Protein AF-A0A8F6D6E7-F1 (afdb_monomer)

Sequence (108 aa):
MFQLLLNYIHEYCDAPRPWGLYFQDSAAPQMEGLVELHDNIMFYLIIILFGVGWVLVSVITNYNSVKSPISHKYLNHGTLIELVWTITPALILILIAFPSFKLLYLMD

Mean predicted aligned error: 7.64 Å

Secondary structure (DSSP, 8-state):
-HHHHHHHH----SPPPTT--SPPPPSSHHHHHHHHHHHHHHHHHHHHHHHHHHHHHHHHHHSSTTT--S--TT----HHHHHHHHHHHHHHHHHHHHHHHHHHHHH-

Solvent-accessible surface area (backbone atoms only — not comparable to full-atom values): 6634 Å² total; per-residue (Å²): 107,70,69,57,49,51,59,58,68,58,59,70,78,71,53,90,57,91,88,65,87,69,84,70,78,66,92,45,75,66,49,47,53,50,52,54,51,48,53,56,49,49,54,55,50,52,54,50,51,52,53,53,50,48,51,52,52,48,48,61,72,56,62,30,72,86,80,36,73,73,79,74,84,83,74,80,78,51,71,70,60,54,48,49,67,52,51,52,56,54,53,52,50,52,63,53,46,53,63,50,53,56,49,54,68,73,71,109

Nearest PDB structures (foldseek):
  8q1b-assembly1_b  TM=9.376E-01  e=2.419E-06  Schizosaccharomyces pombe

Foldseek 3Di:
DVVVVVVVVPPVPQPDDPPDPAHTDDPDVLVVLVRVLVVLVVVVVVVVVVVVVVVVVCCCVCCDCVNNVDDPVVPPDDVPVVVVVVVVVVVVVVVSVVSVVVSVVVVD

pLDDT: mean 88.89, std 13.85, range [48.12, 98.19]

Radius of gyration: 24.09 Å; Cα contacts (8 Å, |Δi|>4): 21; chains: 1; bounding box: 47×14×82 Å

Structure (mmCIF, N/CA/C/O backbone):
data_AF-A0A8F6D6E7-F1
#
_entry.id   AF-A0A8F6D6E7-F1
#
loop_
_atom_site.group_PDB
_atom_site.id
_atom_site.type_symbol
_atom_site.label_atom_id
_atom_site.label_alt_id
_atom_site.label_comp_id
_atom_site.label_asym_id
_atom_site.label_entity_id
_atom_site.label_seq_id
_atom_site.pdbx_PDB_ins_code
_atom_site.Cartn_x
_atom_site.Cartn_y
_atom_site.Cartn_z
_atom_site.occupancy
_atom_site.B_iso_or_equiv
_atom_site.auth_seq_id
_atom_site.auth_comp_id
_atom_site.auth_asym_id
_atom_site.auth_atom_id
_atom_site.pdbx_PDB_model_num
ATOM 1 N N . MET A 1 1 ? -9.453 2.145 -53.742 1.00 54.72 1 MET A N 1
ATOM 2 C CA . MET A 1 1 ? -8.012 1.843 -53.594 1.00 54.72 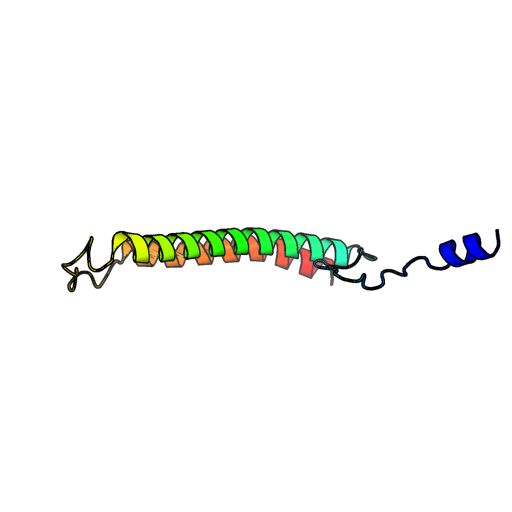1 MET A CA 1
ATOM 3 C C . MET A 1 1 ? -7.253 3.019 -52.981 1.00 54.72 1 MET A C 1
ATOM 5 O O . MET A 1 1 ? -6.705 2.835 -51.911 1.00 54.72 1 MET A O 1
ATOM 9 N N . PHE A 1 2 ? -7.318 4.232 -53.546 1.00 49.59 2 PHE A N 1
ATOM 10 C CA . PHE A 1 2 ? -6.705 5.440 -52.954 1.00 49.59 2 PHE A CA 1
ATOM 11 C C . PHE A 1 2 ? -7.281 5.830 -51.572 1.00 49.59 2 PHE A C 1
ATOM 13 O O . PHE A 1 2 ? -6.530 6.149 -50.663 1.00 49.59 2 PHE A O 1
ATOM 20 N N . GLN A 1 3 ? -8.596 5.678 -51.362 1.00 54.97 3 GLN A N 1
ATOM 21 C CA . GLN A 1 3 ? -9.231 5.882 -50.045 1.00 54.97 3 GLN A CA 1
ATOM 22 C C . GLN A 1 3 ? -8.811 4.832 -48.993 1.00 54.97 3 GLN A C 1
ATOM 24 O O . GLN A 1 3 ? -8.708 5.136 -47.812 1.00 54.97 3 GLN A O 1
ATOM 29 N N . LEU A 1 4 ? -8.552 3.592 -49.430 1.00 56.47 4 LEU A N 1
ATOM 30 C CA . LEU A 1 4 ? -8.013 2.525 -48.575 1.00 56.47 4 LEU A CA 1
ATOM 31 C C . LEU A 1 4 ? -6.540 2.790 -48.238 1.00 56.47 4 LEU A C 1
ATOM 33 O O . LEU A 1 4 ? -6.123 2.534 -47.118 1.00 56.47 4 LEU A O 1
ATOM 37 N N . LEU A 1 5 ? -5.786 3.362 -49.184 1.00 54.03 5 LEU A N 1
ATOM 38 C CA . LEU A 1 5 ? -4.411 3.811 -48.981 1.00 54.03 5 LEU A CA 1
ATOM 39 C C . LEU A 1 5 ? -4.339 4.984 -47.988 1.00 54.03 5 LEU A C 1
ATOM 41 O O . LEU A 1 5 ? -3.456 5.005 -47.149 1.00 54.03 5 LEU A O 1
ATOM 45 N N . LEU A 1 6 ? -5.289 5.926 -48.029 1.00 52.25 6 LEU A N 1
ATOM 46 C CA . LEU A 1 6 ? -5.376 7.028 -47.061 1.00 52.25 6 LEU A CA 1
ATOM 47 C C . LEU A 1 6 ? -5.757 6.556 -45.652 1.00 52.25 6 LEU A C 1
ATOM 49 O O . LEU A 1 6 ? -5.197 7.055 -44.684 1.00 52.25 6 LEU A O 1
ATOM 53 N N . ASN A 1 7 ? -6.641 5.561 -45.530 1.00 51.44 7 ASN A N 1
ATOM 54 C CA . ASN A 1 7 ? -6.921 4.921 -44.239 1.00 51.44 7 ASN A CA 1
ATOM 55 C C . ASN A 1 7 ? -5.729 4.102 -43.714 1.00 51.44 7 ASN A C 1
ATOM 57 O O . ASN A 1 7 ? -5.606 3.944 -42.507 1.00 51.44 7 ASN A O 1
ATOM 61 N N . TYR A 1 8 ? -4.856 3.611 -44.601 1.00 51.00 8 TYR A N 1
ATOM 62 C CA . TYR A 1 8 ? -3.585 2.979 -44.236 1.00 51.00 8 TYR A CA 1
ATOM 63 C C . TYR A 1 8 ? -2.511 4.017 -43.854 1.00 51.00 8 TYR A C 1
ATOM 65 O O . TYR A 1 8 ? -1.729 3.777 -42.951 1.00 51.00 8 TYR A O 1
ATOM 73 N N . ILE A 1 9 ? -2.504 5.202 -44.479 1.00 50.09 9 ILE A N 1
ATOM 74 C CA . ILE A 1 9 ? -1.635 6.341 -44.108 1.00 50.09 9 ILE A CA 1
ATOM 75 C C . ILE A 1 9 ? -2.084 6.993 -42.788 1.00 50.09 9 ILE A C 1
ATOM 77 O O . ILE A 1 9 ? -1.285 7.627 -42.110 1.00 50.09 9 ILE A O 1
ATOM 81 N N . HIS A 1 10 ? -3.337 6.782 -42.376 1.00 48.12 10 HIS A N 1
ATOM 82 C CA . HIS A 1 10 ? -3.814 7.052 -41.020 1.00 48.12 10 HIS A CA 1
ATOM 83 C C . HIS A 1 10 ? -3.368 5.948 -40.036 1.00 48.12 10 HIS A C 1
ATOM 85 O O . HIS A 1 10 ? -4.115 5.569 -39.134 1.00 48.12 10 HIS A O 1
ATOM 91 N N . GLU A 1 11 ? -2.148 5.422 -40.204 1.00 53.06 11 GLU A N 1
ATOM 92 C CA . GLU A 1 11 ? -1.384 4.842 -39.104 1.00 53.06 11 GLU A CA 1
ATOM 93 C C . GLU A 1 11 ? -1.447 5.865 -37.965 1.00 53.06 11 GLU A C 1
ATOM 95 O O . GLU A 1 11 ? -0.969 6.994 -38.082 1.00 53.06 11 GLU A O 1
ATOM 100 N N . TYR A 1 12 ? -2.165 5.53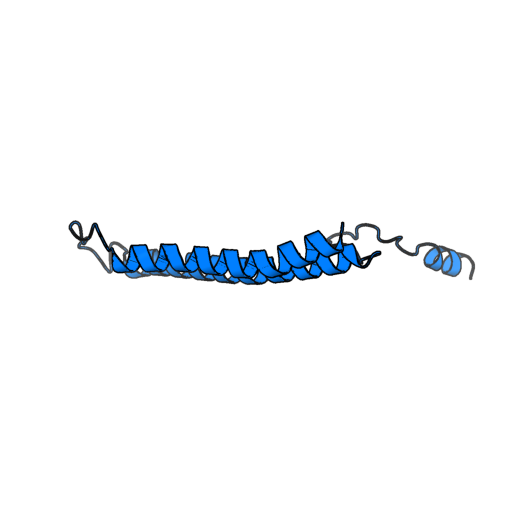0 -36.894 1.00 55.62 12 TYR A N 1
ATOM 101 C CA . TYR A 1 12 ? -2.190 6.349 -35.695 1.00 55.62 12 TYR A CA 1
ATOM 102 C C . TYR A 1 12 ? -0.757 6.348 -35.154 1.00 55.62 12 TYR A C 1
ATOM 104 O O . TYR A 1 12 ? -0.400 5.402 -34.466 1.00 55.62 12 TYR A O 1
ATOM 112 N N . CYS A 1 13 ? 0.051 7.355 -35.514 1.00 60.59 13 CYS A N 1
ATOM 113 C CA . CYS A 1 13 ? 1.420 7.584 -35.038 1.00 60.59 13 CYS A CA 1
ATOM 114 C C . CYS A 1 13 ? 1.443 7.716 -33.511 1.00 60.59 13 CYS A C 1
ATOM 116 O O . CYS A 1 13 ? 1.436 8.840 -33.007 1.00 60.59 13 CYS A O 1
ATOM 118 N N . ASP A 1 14 ? 1.348 6.589 -32.803 1.00 71.81 14 ASP A N 1
ATOM 119 C CA . ASP A 1 14 ? 1.232 6.455 -31.348 1.00 71.81 14 ASP A CA 1
ATOM 120 C C . ASP A 1 14 ? 0.364 7.551 -30.707 1.00 71.81 14 ASP A C 1
ATOM 122 O O . ASP A 1 14 ? 0.621 8.066 -29.622 1.00 71.81 14 ASP A O 1
ATOM 126 N N . ALA A 1 15 ? -0.693 7.953 -31.421 1.00 83.25 15 ALA A N 1
ATOM 127 C CA . ALA A 1 15 ? -1.524 9.079 -31.041 1.00 83.25 15 ALA A CA 1
ATOM 128 C C . ALA A 1 15 ? -2.490 8.659 -29.922 1.00 83.25 15 ALA A C 1
ATOM 130 O O . ALA A 1 15 ? -2.946 7.509 -29.886 1.00 83.25 15 ALA A O 1
ATOM 131 N N . PRO A 1 16 ? -2.863 9.579 -29.013 1.00 86.81 16 PRO A N 1
ATOM 132 C CA . PRO A 1 16 ? -3.835 9.273 -27.974 1.00 86.81 16 PRO A CA 1
ATOM 133 C C . PRO A 1 16 ? -5.163 8.829 -28.598 1.00 86.81 16 PRO A C 1
ATOM 135 O O . PRO A 1 16 ? -5.704 9.481 -29.494 1.00 86.81 16 PRO A O 1
ATOM 138 N N . ARG A 1 17 ? -5.696 7.705 -28.111 1.00 85.38 17 ARG A N 1
ATOM 139 C CA . ARG A 1 17 ? -6.968 7.140 -28.578 1.00 85.38 17 ARG A CA 1
ATOM 140 C C . ARG A 1 17 ? -8.120 7.641 -27.693 1.00 85.38 17 ARG A C 1
ATOM 142 O O . ARG A 1 17 ? -7.941 7.734 -26.475 1.00 85.38 17 ARG A O 1
ATOM 149 N N . PRO A 1 18 ? -9.304 7.959 -28.256 1.00 91.38 18 PRO A N 1
ATOM 150 C CA . PRO A 1 18 ? -10.478 8.307 -27.456 1.00 91.38 18 PRO A CA 1
ATOM 151 C C . PRO A 1 18 ? -10.772 7.231 -26.400 1.00 91.38 18 PRO A C 1
ATOM 153 O O . PRO A 1 18 ? -10.763 6.047 -26.726 1.00 91.38 18 PRO A O 1
ATOM 156 N N . TRP A 1 19 ? -11.042 7.649 -25.156 1.00 91.88 19 TRP A N 1
ATOM 157 C CA . TRP A 1 19 ? -11.265 6.767 -23.993 1.00 91.88 19 TRP A CA 1
ATOM 158 C C . TRP A 1 19 ? -10.063 5.900 -23.573 1.00 91.88 19 TRP A C 1
ATOM 160 O O . TRP A 1 19 ? -10.245 4.884 -22.905 1.00 91.88 19 TRP A O 1
ATOM 170 N N . GLY A 1 20 ? -8.836 6.289 -23.932 1.00 90.12 20 GLY A N 1
ATOM 171 C CA . GLY A 1 20 ? -7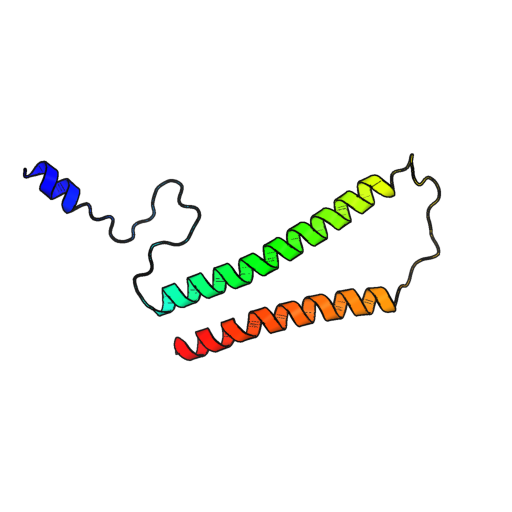.624 5.630 -23.443 1.00 90.12 20 GLY A CA 1
ATOM 172 C C . GLY A 1 20 ? -7.490 5.725 -21.918 1.00 90.12 20 GLY A C 1
ATOM 173 O O . GLY A 1 20 ? -7.603 6.808 -21.349 1.00 90.12 20 GLY A O 1
ATOM 174 N N . LEU A 1 21 ? -7.253 4.584 -21.265 1.00 91.31 21 LEU A N 1
ATOM 175 C CA . LEU A 1 21 ? -7.089 4.467 -19.806 1.00 91.31 21 LEU A CA 1
ATOM 176 C C . LEU A 1 21 ? -5.657 4.107 -19.383 1.00 91.31 21 LEU A C 1
ATOM 178 O O . LEU A 1 21 ? -5.358 4.089 -18.193 1.00 91.31 21 LEU A O 1
ATOM 182 N N . TYR A 1 22 ? -4.798 3.784 -20.346 1.00 92.94 22 TYR A N 1
ATOM 183 C CA . TYR A 1 22 ? -3.449 3.272 -20.130 1.00 92.94 22 TYR A CA 1
ATOM 184 C C . TYR A 1 22 ? -2.433 4.066 -20.963 1.00 92.94 22 TYR A C 1
ATOM 186 O O . TYR A 1 22 ? -2.820 4.974 -21.707 1.00 92.94 22 TYR A O 1
ATOM 194 N N . PHE A 1 23 ? -1.144 3.746 -20.834 1.00 92.88 23 PHE A N 1
ATOM 195 C CA . PHE A 1 23 ? -0.094 4.361 -21.647 1.00 92.88 23 PHE A CA 1
ATOM 196 C C . PHE A 1 23 ? -0.266 4.063 -23.140 1.00 92.88 23 PHE A C 1
ATOM 198 O O . PHE A 1 23 ? -0.929 3.102 -23.533 1.00 92.88 23 PHE A O 1
ATOM 205 N N . GLN A 1 24 ? 0.338 4.920 -23.964 1.00 91.75 24 GLN A N 1
ATOM 206 C CA . GLN A 1 24 ? 0.498 4.675 -25.396 1.00 91.75 24 GLN A CA 1
ATOM 207 C C . GLN A 1 24 ? 1.455 3.502 -25.642 1.00 91.75 24 GLN A C 1
ATOM 209 O O . GLN A 1 24 ? 2.214 3.109 -24.751 1.00 91.75 24 GLN A O 1
ATOM 214 N N . ASP A 1 25 ? 1.415 2.971 -26.864 1.00 89.81 25 ASP A N 1
ATOM 215 C CA . ASP A 1 25 ? 2.331 1.924 -27.300 1.00 89.81 25 ASP A CA 1
ATOM 216 C C . ASP A 1 25 ? 3.786 2.427 -27.185 1.00 89.81 25 ASP A C 1
ATOM 218 O O . ASP A 1 25 ? 4.098 3.592 -27.440 1.00 89.81 25 ASP A O 1
ATOM 222 N N . SER A 1 26 ? 4.680 1.562 -26.703 1.00 91.06 26 SER A N 1
ATOM 223 C CA . SER A 1 26 ? 6.065 1.948 -26.420 1.00 91.06 26 SER A CA 1
ATOM 224 C C . SER A 1 26 ? 6.886 2.013 -27.706 1.00 91.06 26 SER A C 1
ATOM 226 O O . SER A 1 26 ? 7.033 1.011 -28.398 1.00 91.06 26 SER A O 1
ATOM 228 N N . ALA A 1 27 ? 7.495 3.168 -27.982 1.00 91.25 27 ALA A N 1
ATOM 229 C CA . ALA A 1 27 ? 8.390 3.360 -29.130 1.00 91.25 27 ALA A CA 1
ATOM 230 C C . ALA A 1 27 ? 9.888 3.185 -28.790 1.00 91.25 27 ALA A C 1
ATOM 232 O O . ALA A 1 27 ? 10.745 3.315 -29.665 1.00 91.25 27 ALA A O 1
ATOM 233 N N . ALA A 1 28 ? 10.224 2.924 -27.520 1.00 92.06 28 ALA A N 1
ATOM 234 C CA . ALA A 1 28 ? 11.597 2.786 -27.035 1.00 92.06 28 ALA A CA 1
ATOM 235 C C . ALA A 1 28 ? 11.679 1.800 -25.850 1.00 92.06 28 ALA A C 1
ATOM 237 O O . ALA A 1 28 ? 10.742 1.755 -25.046 1.00 92.06 28 ALA A O 1
ATOM 238 N N . PRO A 1 29 ? 12.798 1.066 -25.680 1.00 92.69 29 PRO A N 1
ATOM 239 C CA . PRO A 1 29 ? 12.951 0.080 -24.602 1.00 92.69 29 PRO A CA 1
ATOM 240 C C . PRO A 1 29 ? 12.879 0.705 -23.200 1.00 92.69 29 PRO A C 1
ATOM 242 O O . PRO A 1 29 ? 12.471 0.051 -22.244 1.00 92.69 29 PRO A O 1
ATOM 245 N N . GLN A 1 30 ? 13.224 1.989 -23.060 1.00 94.31 30 GLN A N 1
ATOM 246 C CA . GLN A 1 30 ? 13.070 2.718 -21.800 1.00 94.31 30 GLN A CA 1
ATOM 247 C C . GLN A 1 30 ? 11.593 2.892 -21.420 1.00 94.31 30 GLN A C 1
ATOM 249 O O . GLN A 1 30 ? 11.252 2.782 -20.245 1.00 94.31 30 GLN A O 1
ATOM 254 N N . MET A 1 31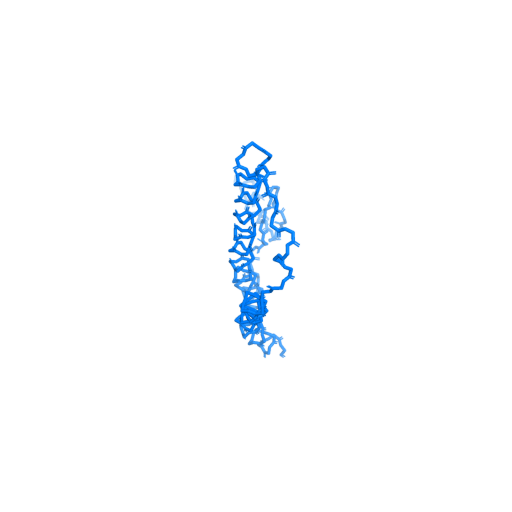 ? 10.714 3.143 -22.400 1.00 94.75 31 MET A N 1
ATOM 255 C CA . MET A 1 31 ? 9.275 3.278 -22.152 1.00 94.75 31 MET A CA 1
ATOM 256 C C . MET A 1 31 ? 8.663 1.934 -21.753 1.00 94.75 31 MET A C 1
ATOM 258 O O . MET A 1 31 ? 7.880 1.890 -20.812 1.00 94.75 31 MET A O 1
ATOM 262 N N . GLU A 1 32 ? 9.083 0.838 -22.388 1.00 94.31 32 GLU A N 1
ATOM 263 C CA . GLU A 1 32 ? 8.652 -0.510 -22.004 1.00 94.31 32 GLU A CA 1
ATOM 264 C C . GLU A 1 32 ? 9.018 -0.811 -20.539 1.00 94.31 32 GLU A C 1
ATOM 266 O O . GLU A 1 32 ? 8.157 -1.197 -19.750 1.00 94.31 32 GLU A O 1
ATOM 271 N N . GLY A 1 33 ? 10.250 -0.489 -20.123 1.00 95.69 33 GLY A N 1
ATOM 272 C CA . GLY A 1 33 ? 10.666 -0.619 -18.723 1.00 95.69 33 GLY A CA 1
ATOM 273 C C . GLY A 1 33 ? 9.882 0.274 -17.747 1.00 95.69 33 GLY A C 1
ATOM 274 O O . GLY A 1 33 ? 9.597 -0.142 -16.622 1.00 95.69 33 GLY A O 1
ATOM 275 N N . LEU A 1 34 ? 9.490 1.487 -18.156 1.00 96.50 34 LEU A N 1
ATOM 276 C CA . LEU A 1 34 ? 8.637 2.368 -17.343 1.00 96.50 34 LEU A CA 1
ATOM 277 C C . LEU A 1 34 ? 7.221 1.805 -17.173 1.00 96.50 34 LEU A C 1
ATOM 279 O O . LEU A 1 34 ? 6.659 1.905 -16.081 1.00 96.50 34 LEU A O 1
ATOM 283 N N . VAL A 1 35 ? 6.659 1.206 -18.224 1.00 96.50 35 VAL A N 1
ATOM 284 C CA . VAL A 1 35 ? 5.345 0.550 -18.186 1.00 96.50 35 VAL A CA 1
ATOM 285 C C . VAL A 1 35 ? 5.387 -0.675 -17.261 1.00 96.50 35 VAL A C 1
ATOM 287 O O . VAL A 1 35 ? 4.522 -0.814 -16.396 1.00 96.50 35 VAL A O 1
ATOM 290 N N . GLU A 1 36 ? 6.441 -1.496 -17.333 1.00 96.00 36 GLU A N 1
ATOM 291 C CA . GLU A 1 36 ? 6.650 -2.616 -16.400 1.00 96.00 36 GLU A CA 1
ATOM 292 C C . GLU A 1 36 ? 6.772 -2.151 -14.939 1.00 96.00 36 GLU A C 1
ATOM 294 O O . GLU A 1 36 ? 6.180 -2.743 -14.029 1.00 96.00 36 GLU A O 1
ATOM 299 N N . LEU A 1 37 ? 7.530 -1.075 -14.691 1.00 97.19 37 LEU A N 1
ATOM 300 C CA . LEU A 1 37 ? 7.667 -0.498 -13.353 1.00 97.19 37 LEU A CA 1
ATOM 301 C C . LEU A 1 37 ? 6.325 0.031 -12.838 1.00 97.19 37 LEU A C 1
ATOM 303 O O . LEU A 1 37 ? 5.986 -0.198 -11.674 1.00 97.19 37 LEU A O 1
ATOM 307 N N . HIS A 1 38 ? 5.564 0.721 -13.688 1.00 97.19 38 HIS A N 1
ATOM 308 C CA . HIS A 1 38 ? 4.231 1.204 -13.352 1.00 97.19 38 HIS A CA 1
ATOM 309 C C . HIS A 1 38 ? 3.319 0.056 -12.918 1.00 97.19 38 HIS A C 1
ATOM 311 O O . HIS A 1 38 ? 2.704 0.146 -11.856 1.00 97.19 38 HIS A O 1
ATOM 317 N N . ASP A 1 39 ? 3.256 -1.031 -13.686 1.00 96.50 39 ASP A N 1
ATOM 318 C CA . ASP A 1 39 ? 2.384 -2.164 -13.365 1.00 96.50 39 ASP A CA 1
ATOM 319 C C . ASP A 1 39 ? 2.771 -2.841 -12.053 1.00 96.50 39 ASP A C 1
ATOM 321 O O . ASP A 1 39 ? 1.903 -3.196 -11.250 1.00 96.50 39 ASP A O 1
ATOM 325 N N . ASN A 1 40 ? 4.072 -2.945 -11.780 1.00 96.50 40 ASN A N 1
ATOM 326 C CA . ASN A 1 40 ? 4.574 -3.465 -10.514 1.00 96.50 40 ASN A CA 1
ATOM 327 C C . ASN A 1 40 ? 4.157 -2.576 -9.325 1.00 96.50 40 ASN A C 1
ATOM 329 O O . ASN A 1 40 ? 3.641 -3.064 -8.317 1.00 96.50 40 ASN A O 1
ATOM 333 N N . ILE A 1 41 ? 4.293 -1.252 -9.452 1.00 97.56 41 ILE A N 1
ATOM 334 C CA . ILE A 1 41 ? 3.841 -0.305 -8.420 1.00 97.56 41 ILE A CA 1
ATOM 335 C C . ILE A 1 41 ? 2.322 -0.397 -8.232 1.00 97.56 41 ILE A C 1
ATOM 337 O O . ILE A 1 41 ? 1.843 -0.486 -7.098 1.00 97.56 41 ILE A O 1
ATOM 341 N N . MET A 1 42 ? 1.560 -0.413 -9.327 1.00 97.56 42 MET A N 1
ATOM 342 C CA . MET A 1 42 ? 0.101 -0.485 -9.295 1.00 97.56 42 MET A CA 1
ATOM 343 C C . MET A 1 42 ? -0.403 -1.757 -8.617 1.00 97.56 42 MET A C 1
ATOM 345 O O . MET A 1 42 ? -1.366 -1.688 -7.851 1.0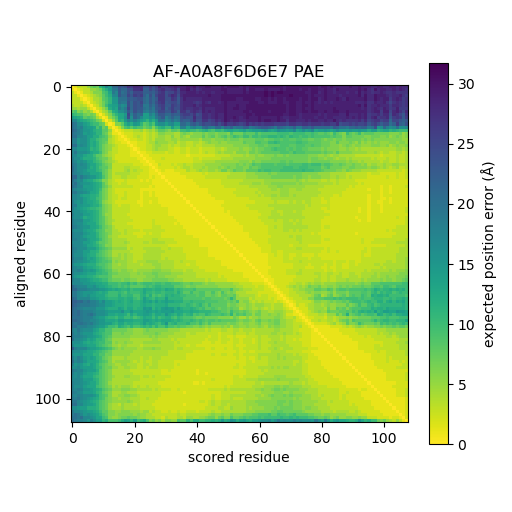0 97.56 42 MET A O 1
ATOM 349 N N . PHE A 1 43 ? 0.266 -2.893 -8.813 1.00 96.56 43 PHE A N 1
ATOM 350 C CA . PHE A 1 43 ? -0.044 -4.131 -8.101 1.00 96.56 43 PHE A CA 1
ATOM 351 C C . PHE A 1 43 ? 0.008 -3.948 -6.575 1.00 96.56 43 PHE A C 1
ATOM 353 O O . PHE A 1 43 ? -0.961 -4.270 -5.879 1.00 96.56 43 PHE A O 1
ATOM 360 N N . TYR A 1 44 ? 1.087 -3.365 -6.043 1.00 97.06 44 TYR A N 1
ATOM 361 C CA . TYR A 1 44 ? 1.201 -3.107 -4.604 1.00 97.06 44 TYR A CA 1
ATOM 362 C C . TYR A 1 44 ? 0.170 -2.088 -4.106 1.00 97.06 44 TYR A C 1
ATOM 364 O O . TYR A 1 44 ? -0.425 -2.287 -3.044 1.00 97.06 44 TYR A O 1
ATOM 372 N N . LEU A 1 45 ? -0.086 -1.020 -4.867 1.00 97.31 45 LEU A N 1
ATOM 373 C CA . LEU A 1 45 ? -1.072 -0.002 -4.493 1.00 97.31 45 LEU A CA 1
ATOM 374 C C . LEU A 1 45 ? -2.492 -0.568 -4.427 1.00 97.31 45 LEU A C 1
ATOM 376 O O . LEU A 1 45 ? -3.224 -0.255 -3.488 1.00 97.31 45 LEU A O 1
ATOM 380 N N . ILE A 1 46 ? -2.874 -1.433 -5.369 1.00 98.12 46 ILE A N 1
ATOM 381 C CA . ILE A 1 46 ? -4.181 -2.101 -5.364 1.00 98.12 46 ILE A CA 1
ATOM 382 C C . ILE A 1 46 ? -4.330 -2.979 -4.115 1.00 98.12 46 ILE A C 1
ATOM 384 O O . ILE A 1 46 ? -5.365 -2.921 -3.449 1.00 98.12 46 ILE A O 1
ATOM 388 N N . ILE A 1 47 ? -3.295 -3.740 -3.743 1.00 97.06 47 ILE A N 1
ATOM 389 C CA . ILE A 1 47 ? -3.307 -4.559 -2.519 1.00 97.06 47 ILE A CA 1
ATOM 390 C C . ILE A 1 47 ? -3.502 -3.684 -1.278 1.00 97.06 47 ILE A C 1
ATOM 392 O O . ILE A 1 47 ? -4.341 -3.998 -0.430 1.00 97.06 47 ILE A O 1
ATOM 396 N N . ILE A 1 48 ? -2.765 -2.575 -1.174 1.00 97.50 48 ILE A N 1
ATOM 397 C CA . ILE A 1 48 ? -2.890 -1.638 -0.050 1.00 97.50 48 ILE A CA 1
ATOM 398 C C . ILE A 1 48 ? -4.299 -1.037 -0.012 1.00 97.50 48 ILE A C 1
ATOM 400 O O . ILE A 1 48 ? -4.918 -1.008 1.051 1.00 97.50 48 ILE A O 1
ATOM 404 N N . LEU A 1 49 ? -4.830 -0.604 -1.159 1.00 98.12 49 LEU A N 1
ATOM 405 C CA . LEU A 1 49 ? -6.162 -0.010 -1.263 1.00 98.12 49 LEU A CA 1
ATOM 406 C C . LEU A 1 49 ? -7.245 -0.974 -0.772 1.00 98.12 49 LEU A C 1
ATOM 408 O O . LEU A 1 49 ? -8.070 -0.595 0.061 1.00 98.12 49 LEU A O 1
ATOM 412 N N . PHE A 1 50 ? -7.231 -2.224 -1.239 1.00 98.00 50 PHE A N 1
ATOM 413 C CA . PHE A 1 50 ? -8.188 -3.232 -0.785 1.00 98.00 50 PHE A CA 1
ATOM 414 C C . PHE A 1 50 ? -7.992 -3.594 0.688 1.00 98.00 50 PHE A C 1
ATOM 416 O O . PHE A 1 50 ? -8.982 -3.740 1.404 1.00 98.00 50 PHE A O 1
ATOM 423 N N . GLY A 1 51 ? -6.750 -3.684 1.168 1.00 96.94 51 GLY A N 1
ATOM 424 C CA . GLY A 1 51 ? -6.454 -3.946 2.578 1.00 96.94 51 GLY A CA 1
ATOM 425 C C . GLY A 1 51 ? -7.009 -2.859 3.502 1.00 96.94 51 GLY A C 1
ATOM 426 O O . GLY A 1 51 ? -7.720 -3.158 4.462 1.00 96.94 51 GLY A O 1
ATOM 427 N N . VAL A 1 52 ? -6.754 -1.589 3.183 1.00 98.00 52 VAL A N 1
ATOM 428 C CA . VAL A 1 52 ? -7.278 -0.441 3.942 1.00 98.00 52 VAL A CA 1
ATOM 429 C C . VAL A 1 52 ? -8.800 -0.359 3.826 1.00 98.00 52 VAL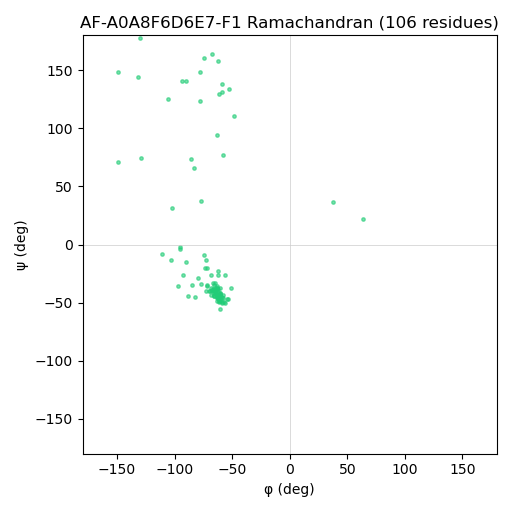 A C 1
ATOM 431 O O . VAL A 1 52 ? -9.483 -0.190 4.837 1.00 98.00 52 VAL A O 1
ATOM 434 N N . GLY A 1 53 ? -9.345 -0.530 2.619 1.00 98.12 53 GLY A N 1
ATOM 435 C CA . GLY A 1 53 ? -10.788 -0.540 2.382 1.00 98.12 53 GLY A CA 1
ATOM 436 C C . GLY A 1 53 ? -11.499 -1.614 3.204 1.00 98.12 53 GLY A C 1
ATOM 437 O O . GLY A 1 53 ? -12.509 -1.332 3.850 1.00 98.12 53 GLY A O 1
ATOM 438 N N . TRP A 1 54 ? -10.933 -2.820 3.266 1.00 97.94 54 TRP A N 1
ATOM 439 C CA . TRP A 1 54 ? -11.446 -3.908 4.092 1.00 97.94 54 TRP A CA 1
ATOM 440 C C . TRP A 1 54 ? -11.436 -3.564 5.585 1.00 97.94 54 TRP A C 1
ATOM 442 O O . TRP A 1 54 ? -12.442 -3.774 6.264 1.00 97.94 54 TRP A O 1
ATOM 452 N N . VAL A 1 55 ? -10.339 -2.999 6.106 1.00 97.44 55 VAL A N 1
ATOM 453 C CA . VAL A 1 55 ? -10.255 -2.583 7.517 1.00 97.44 55 VAL A CA 1
ATOM 454 C C . VAL A 1 55 ? -11.310 -1.527 7.839 1.00 97.44 55 VAL A C 1
ATOM 456 O O . VAL A 1 55 ? -12.008 -1.661 8.842 1.00 97.44 55 VAL A O 1
ATOM 459 N N . LEU A 1 56 ? -11.495 -0.520 6.982 1.00 97.69 56 LEU A N 1
ATOM 460 C CA . LEU A 1 56 ? -12.513 0.515 7.184 1.00 97.69 56 LEU A CA 1
ATOM 461 C C . LEU A 1 56 ? -13.929 -0.071 7.210 1.00 97.69 56 LEU A C 1
ATOM 463 O O . LEU A 1 56 ? -14.696 0.210 8.133 1.00 97.69 56 LEU A O 1
ATOM 467 N N . VAL A 1 57 ? -14.265 -0.931 6.244 1.00 97.75 57 VAL A N 1
ATOM 468 C CA . VAL A 1 57 ? -15.564 -1.622 6.211 1.00 97.75 57 VAL A CA 1
ATOM 469 C C . VAL A 1 57 ? -15.744 -2.495 7.453 1.00 97.75 57 VAL A C 1
ATOM 471 O O . VAL A 1 57 ? -16.816 -2.488 8.060 1.00 97.75 57 VAL A O 1
ATOM 474 N N . SER A 1 58 ? -14.702 -3.205 7.885 1.00 96.94 58 SER A N 1
ATOM 475 C CA . SER A 1 58 ? -14.727 -4.014 9.107 1.00 96.94 58 SER A CA 1
ATOM 476 C C . SER A 1 58 ? -15.001 -3.160 10.346 1.00 96.94 58 SER A C 1
ATOM 478 O O . SER A 1 58 ? -15.851 -3.520 11.161 1.00 96.94 58 SER A O 1
ATOM 480 N N . VAL A 1 59 ? -14.366 -1.990 10.470 1.00 95.56 59 VAL A N 1
ATOM 481 C CA . VAL A 1 59 ? -14.599 -1.088 11.605 1.00 95.56 59 VAL A CA 1
ATOM 482 C C . VAL A 1 59 ? -16.045 -0.595 11.615 1.00 95.56 59 VAL A C 1
ATOM 484 O O . VAL A 1 59 ? -16.721 -0.710 12.635 1.00 95.56 59 VAL A O 1
ATOM 487 N N . ILE A 1 60 ? -16.556 -0.123 10.475 1.00 95.31 60 ILE A N 1
ATOM 488 C CA . ILE A 1 60 ? -17.929 0.394 10.364 1.00 95.31 60 ILE A CA 1
ATOM 489 C C . ILE A 1 60 ? -18.964 -0.700 10.671 1.00 95.31 60 ILE A C 1
ATOM 491 O O . ILE A 1 60 ? -19.968 -0.450 11.339 1.00 95.31 60 ILE A O 1
ATOM 495 N N . THR A 1 61 ? -18.740 -1.922 10.187 1.00 94.88 61 THR A N 1
ATOM 496 C CA . THR A 1 61 ? -19.714 -3.018 10.309 1.00 94.88 61 THR A CA 1
ATOM 497 C C . THR A 1 61 ? -19.710 -3.698 11.676 1.00 94.88 61 THR A C 1
ATOM 499 O O . THR A 1 61 ? -20.763 -4.204 12.085 1.00 94.88 61 THR A O 1
ATOM 502 N N . ASN A 1 62 ? -18.570 -3.722 12.376 1.00 92.62 62 ASN A N 1
ATOM 503 C CA . ASN A 1 62 ? -18.409 -4.392 13.671 1.00 92.62 62 ASN A CA 1
ATOM 504 C C . ASN A 1 62 ? -18.549 -3.440 14.869 1.00 92.62 62 ASN A C 1
ATOM 506 O O . ASN A 1 62 ? -19.140 -3.817 15.881 1.00 92.62 62 ASN A O 1
ATOM 510 N N . TYR A 1 63 ? -18.081 -2.195 14.749 1.00 92.31 63 TYR A N 1
ATOM 511 C CA . TYR A 1 63 ? -18.090 -1.204 15.834 1.00 92.31 63 TYR A CA 1
ATOM 512 C C . TYR A 1 63 ? -19.211 -0.164 15.699 1.00 92.31 63 TYR A C 1
ATOM 514 O O . TYR A 1 63 ? -19.064 0.986 16.107 1.00 92.31 63 TYR A O 1
ATOM 522 N N . ASN A 1 64 ? -20.353 -0.556 15.130 1.00 90.88 64 ASN A N 1
ATOM 523 C CA . ASN A 1 64 ? -21.540 0.298 15.124 1.00 90.88 64 ASN A CA 1
ATOM 524 C C . ASN A 1 64 ? -22.215 0.341 16.512 1.00 90.88 64 ASN A C 1
ATOM 526 O O . ASN A 1 64 ? -22.026 -0.550 17.341 1.00 90.88 64 ASN A O 1
ATOM 530 N N . SER A 1 65 ? -23.043 1.361 16.752 1.00 89.06 65 SER A N 1
ATOM 531 C CA . SER A 1 65 ? -23.703 1.591 18.049 1.00 89.06 65 SER A CA 1
ATOM 532 C C . SER A 1 65 ? -24.648 0.467 18.484 1.00 89.06 65 SER A C 1
ATOM 534 O O . SER A 1 65 ? -24.920 0.324 19.673 1.00 89.06 65 SER A O 1
ATOM 536 N N . VAL A 1 66 ? -25.146 -0.330 17.534 1.00 91.56 66 VAL A N 1
ATOM 537 C CA . VAL A 1 66 ? -26.073 -1.439 17.794 1.00 91.56 66 VAL A CA 1
ATOM 538 C C . VAL A 1 66 ? -25.325 -2.694 18.251 1.00 91.56 66 VAL A C 1
ATOM 540 O O . VAL A 1 66 ? -25.740 -3.340 19.206 1.00 91.56 66 VAL A O 1
ATOM 543 N N . LYS A 1 67 ? -24.223 -3.050 17.581 1.00 89.94 67 LYS A N 1
ATOM 544 C CA . LYS A 1 67 ? -23.430 -4.258 17.859 1.00 89.94 67 LYS A CA 1
ATOM 545 C C . LYS A 1 67 ? -22.402 -4.049 18.968 1.00 89.94 67 LYS A C 1
ATOM 547 O O . LYS A 1 67 ? -22.155 -4.977 19.729 1.00 89.94 67 LYS A O 1
ATOM 552 N N . SER A 1 68 ? -21.824 -2.853 19.065 1.00 88.12 68 SER A N 1
ATOM 553 C CA . SER A 1 68 ? -20.772 -2.512 20.029 1.00 88.12 68 SER A CA 1
ATOM 554 C C . SER A 1 68 ? -21.127 -1.225 20.792 1.00 88.12 68 SER A C 1
ATOM 556 O O . SER A 1 68 ? -20.555 -0.169 20.526 1.00 88.12 68 SER A O 1
ATOM 558 N N . PRO A 1 69 ? -22.077 -1.280 21.747 1.00 86.38 69 PRO A N 1
ATOM 559 C CA . PRO A 1 69 ? -22.537 -0.098 22.485 1.00 86.38 69 PRO A CA 1
ATOM 560 C C . PRO A 1 69 ? -21.533 0.415 23.534 1.00 86.38 69 PRO A C 1
ATOM 562 O O . PRO A 1 69 ? -21.617 1.569 23.950 1.00 86.38 69 PRO A O 1
ATOM 565 N N . ILE A 1 70 ? -20.588 -0.423 23.979 1.00 89.62 70 ILE A N 1
ATOM 566 C CA . ILE A 1 70 ? -19.571 -0.071 24.981 1.00 89.62 70 ILE A CA 1
ATOM 567 C C . ILE A 1 70 ? -18.224 0.115 24.280 1.00 89.62 70 ILE A C 1
ATOM 569 O O . ILE A 1 70 ? -17.747 -0.784 23.594 1.00 89.62 70 ILE A O 1
ATOM 573 N N . SER A 1 71 ? -17.598 1.277 24.481 1.00 86.62 71 SER A N 1
ATOM 574 C CA . SER A 1 71 ? -16.293 1.602 23.897 1.00 86.62 71 SER A CA 1
ATOM 575 C C . SER A 1 71 ? -15.129 1.193 24.803 1.00 86.62 71 SER A C 1
ATOM 577 O O . SER A 1 71 ? -15.156 1.398 26.020 1.00 86.62 71 SER A O 1
ATOM 579 N N . HIS A 1 72 ? -14.057 0.677 24.202 1.00 86.69 72 HIS A N 1
ATOM 580 C CA . HIS A 1 72 ? -12.822 0.306 24.894 1.00 86.69 72 HIS A CA 1
ATOM 581 C C . HIS A 1 72 ? -11.883 1.511 25.105 1.00 86.69 72 HIS A C 1
ATOM 583 O O . HIS A 1 72 ? -10.777 1.560 24.575 1.00 86.69 72 HIS A O 1
ATOM 589 N N . LYS A 1 73 ? -12.305 2.480 25.926 1.00 85.00 73 LYS A N 1
ATOM 590 C CA . LYS A 1 73 ? -11.616 3.771 26.162 1.00 85.00 73 LYS A CA 1
ATOM 591 C C . LYS A 1 73 ? -10.153 3.683 26.638 1.00 85.00 73 LYS A C 1
ATOM 593 O O . LYS A 1 73 ? -9.394 4.633 26.463 1.00 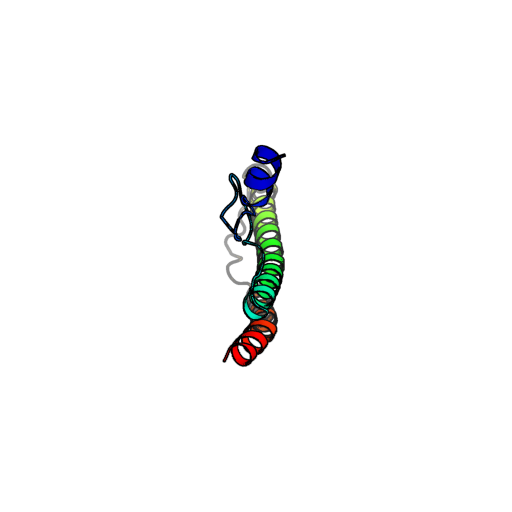85.00 73 LYS A O 1
ATOM 598 N N . TYR A 1 74 ? -9.766 2.595 27.299 1.00 90.94 74 TYR A N 1
ATOM 599 C CA . TYR A 1 74 ? -8.435 2.464 27.906 1.00 90.94 74 TYR A CA 1
ATOM 600 C C . TYR A 1 74 ? -7.420 1.729 27.014 1.00 90.94 74 TYR A C 1
ATOM 602 O O . TYR A 1 74 ? -6.246 1.657 27.368 1.00 90.94 74 TYR A O 1
ATOM 610 N N . LEU A 1 75 ? -7.840 1.219 25.849 1.00 88.38 75 LEU A N 1
ATOM 611 C CA . LEU A 1 75 ? -6.963 0.567 24.872 1.00 88.38 75 LEU A CA 1
ATOM 612 C C . LEU A 1 75 ? -6.338 1.610 23.937 1.00 88.38 75 LEU A C 1
ATOM 614 O O . LEU A 1 75 ? -6.742 1.747 22.787 1.00 88.38 75 LEU A O 1
ATOM 618 N N . ASN A 1 76 ? -5.370 2.367 24.454 1.00 89.38 76 ASN A N 1
ATOM 619 C CA . ASN A 1 76 ? -4.776 3.501 23.732 1.00 89.38 76 ASN A CA 1
ATOM 620 C C . A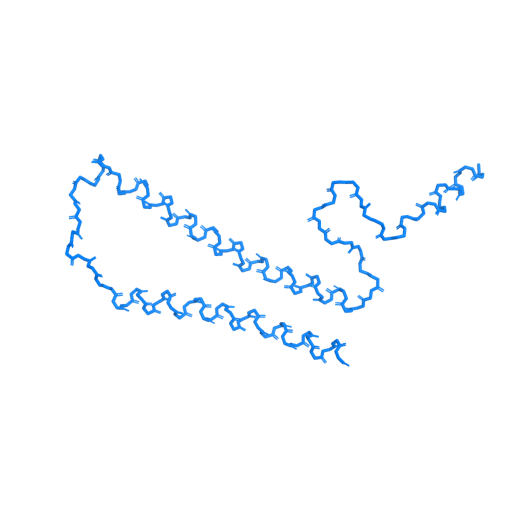SN A 1 76 ? -3.398 3.215 23.125 1.00 89.38 76 ASN A C 1
ATOM 622 O O . ASN A 1 76 ? -2.924 4.011 22.323 1.00 89.38 76 ASN A O 1
ATOM 626 N N . HIS A 1 77 ? -2.746 2.118 23.512 1.00 92.19 77 HIS A N 1
ATOM 627 C CA . HIS A 1 77 ? -1.430 1.753 22.996 1.00 92.19 77 HIS A CA 1
ATOM 628 C C . HIS A 1 77 ? -1.403 0.292 22.563 1.00 92.19 77 HIS A C 1
ATOM 630 O O . HIS A 1 77 ? -1.986 -0.585 23.209 1.00 92.19 77 HIS A O 1
ATOM 636 N N . GLY A 1 78 ? -0.662 0.016 21.500 1.00 93.94 78 GLY A N 1
ATOM 637 C CA . GLY A 1 78 ? -0.500 -1.329 20.981 1.00 93.94 78 GLY A CA 1
ATOM 638 C C . GLY A 1 78 ? 0.865 -1.487 20.341 1.00 93.94 78 GLY A C 1
ATOM 639 O O . GLY A 1 78 ? 0.960 -1.631 19.132 1.00 93.94 78 GLY A O 1
ATOM 640 N N . THR A 1 79 ? 1.929 -1.511 21.145 1.00 95.88 79 THR A N 1
ATOM 641 C CA . THR A 1 79 ? 3.318 -1.515 20.647 1.00 95.88 79 THR A CA 1
ATOM 642 C C . THR A 1 79 ? 3.587 -2.591 19.591 1.00 95.88 79 THR A C 1
ATOM 644 O O . THR A 1 79 ? 4.297 -2.345 18.621 1.00 95.88 79 THR A O 1
ATOM 647 N N . LEU A 1 80 ? 2.990 -3.780 19.736 1.00 96.50 80 LEU A N 1
ATOM 648 C CA . LEU A 1 80 ? 3.130 -4.848 18.743 1.00 96.50 80 LEU A CA 1
ATOM 649 C C . LEU A 1 80 ? 2.441 -4.515 17.411 1.00 96.50 80 LEU A C 1
ATOM 651 O O . LEU A 1 80 ? 3.030 -4.746 16.360 1.00 96.50 80 LEU A O 1
ATOM 655 N N . ILE A 1 81 ? 1.219 -3.969 17.434 1.00 95.81 81 ILE A N 1
ATOM 656 C CA . ILE A 1 81 ? 0.502 -3.614 16.200 1.00 95.81 81 ILE A CA 1
ATOM 657 C C . ILE A 1 81 ? 1.143 -2.386 15.533 1.00 95.81 81 ILE A C 1
ATOM 659 O O . ILE A 1 81 ? 1.294 -2.365 14.312 1.00 95.81 81 ILE A O 1
ATOM 663 N N . GLU A 1 82 ? 1.646 -1.451 16.344 1.00 97.00 82 GLU A N 1
ATOM 664 C CA . GLU A 1 82 ? 2.454 -0.306 15.922 1.00 97.00 82 GLU A CA 1
ATOM 665 C C . GLU A 1 82 ? 3.714 -0.726 15.173 1.00 97.00 82 GLU A C 1
ATOM 667 O O . GLU A 1 82 ? 4.010 -0.219 14.089 1.00 97.00 82 GLU A O 1
ATOM 672 N N . LEU A 1 83 ? 4.432 -1.708 15.710 1.00 97.50 83 LEU A N 1
ATOM 673 C CA . LEU A 1 83 ? 5.606 -2.272 15.060 1.00 97.50 83 LEU A CA 1
ATOM 674 C C . LEU A 1 83 ? 5.238 -2.940 13.727 1.00 97.50 83 LEU A C 1
ATOM 676 O O . LEU A 1 83 ? 5.895 -2.686 12.715 1.00 97.50 83 LEU A O 1
ATOM 680 N N . VAL A 1 84 ? 4.172 -3.747 13.695 1.00 97.06 84 VAL A N 1
ATOM 681 C CA . VAL A 1 84 ? 3.744 -4.461 12.481 1.00 97.06 84 VAL A CA 1
ATOM 682 C C . VAL A 1 84 ? 3.378 -3.490 11.359 1.00 97.06 84 VAL A C 1
ATOM 684 O O . VAL A 1 84 ? 3.888 -3.639 10.245 1.00 97.06 84 VAL A O 1
ATOM 687 N N . TRP A 1 85 ? 2.551 -2.474 11.621 1.00 96.19 85 TRP A N 1
ATOM 688 C CA . TRP A 1 85 ? 2.167 -1.511 10.583 1.00 96.19 85 TRP A CA 1
ATOM 689 C C . TRP A 1 85 ? 3.268 -0.512 10.232 1.00 96.19 85 TRP A C 1
ATOM 691 O O . TRP A 1 85 ? 3.105 0.230 9.275 1.00 96.19 85 TRP A O 1
ATOM 701 N N . THR A 1 86 ? 4.371 -0.452 10.980 1.00 97.31 86 THR A N 1
ATOM 702 C CA . THR A 1 86 ? 5.531 0.385 10.629 1.00 97.31 86 THR A CA 1
ATOM 703 C C . THR A 1 86 ? 6.493 -0.380 9.725 1.00 97.31 86 THR A C 1
ATOM 705 O O . THR A 1 86 ? 6.952 0.139 8.709 1.00 97.31 86 THR A O 1
ATOM 708 N N . ILE A 1 87 ? 6.766 -1.645 10.055 1.00 98.19 87 ILE A N 1
ATOM 709 C CA . ILE A 1 87 ? 7.673 -2.495 9.275 1.00 98.19 87 ILE A CA 1
ATOM 710 C C . ILE A 1 87 ? 7.031 -2.915 7.949 1.00 98.19 87 ILE A C 1
ATOM 712 O O . ILE A 1 87 ? 7.706 -2.918 6.922 1.00 98.19 87 ILE A O 1
ATOM 716 N N . THR A 1 88 ? 5.734 -3.240 7.942 1.00 96.00 88 THR A N 1
ATOM 717 C CA . THR A 1 88 ? 5.058 -3.741 6.732 1.00 96.00 88 THR A CA 1
ATOM 718 C C . THR A 1 88 ? 5.137 -2.745 5.561 1.00 96.00 88 THR A C 1
ATOM 720 O O . THR A 1 88 ? 5.597 -3.146 4.490 1.00 96.00 88 THR A O 1
ATOM 723 N N . PRO A 1 89 ? 4.798 -1.447 5.718 1.00 96.00 89 PRO A N 1
ATOM 724 C CA . PRO A 1 89 ? 4.960 -0.465 4.646 1.00 96.00 89 PRO A CA 1
ATOM 725 C C . PRO A 1 89 ? 6.421 -0.237 4.258 1.00 96.00 89 PRO A C 1
ATOM 727 O O . PRO A 1 89 ? 6.713 -0.102 3.073 1.00 96.00 89 PRO A O 1
ATOM 730 N N . ALA A 1 90 ? 7.349 -0.240 5.222 1.00 97.75 90 ALA A N 1
ATOM 731 C CA . ALA A 1 90 ? 8.773 -0.075 4.933 1.00 97.75 90 ALA A CA 1
ATOM 732 C C . ALA A 1 90 ? 9.304 -1.194 4.017 1.00 97.75 90 ALA A C 1
ATOM 734 O O . ALA A 1 90 ? 10.028 -0.918 3.063 1.00 97.75 90 ALA A O 1
ATOM 735 N N . LEU A 1 91 ? 8.895 -2.445 4.253 1.00 97.38 91 LEU A N 1
ATOM 736 C CA . LEU A 1 91 ? 9.258 -3.576 3.395 1.00 97.38 91 LEU A CA 1
ATOM 737 C C . LEU A 1 91 ? 8.650 -3.462 1.992 1.00 97.38 91 LEU A C 1
ATOM 739 O O . LEU A 1 91 ? 9.350 -3.715 1.013 1.00 97.38 91 LEU A O 1
ATOM 743 N N . ILE A 1 92 ? 7.384 -3.041 1.875 1.00 96.25 92 ILE A N 1
ATOM 744 C CA . ILE A 1 92 ? 6.740 -2.827 0.567 1.00 96.25 92 ILE A CA 1
ATOM 745 C C . ILE A 1 92 ? 7.498 -1.764 -0.240 1.00 96.25 92 ILE A C 1
ATOM 747 O O . ILE A 1 92 ? 7.761 -1.962 -1.424 1.00 96.25 92 ILE A O 1
ATOM 751 N N . LEU A 1 93 ? 7.916 -0.666 0.397 1.00 96.81 93 LEU A N 1
ATOM 752 C CA . LEU A 1 93 ? 8.694 0.380 -0.270 1.00 96.81 93 LEU A CA 1
ATOM 753 C C . LEU A 1 93 ? 10.053 -0.127 -0.770 1.00 96.81 93 LEU A C 1
ATOM 755 O O . LEU A 1 93 ? 10.460 0.233 -1.871 1.00 96.81 93 LEU A O 1
ATOM 759 N N . ILE A 1 94 ? 10.736 -0.990 -0.012 1.00 97.12 94 ILE A N 1
ATOM 760 C CA . ILE A 1 94 ? 12.004 -1.598 -0.451 1.00 97.12 94 ILE A CA 1
ATOM 761 C C . ILE A 1 94 ? 11.790 -2.482 -1.688 1.00 97.12 94 ILE A C 1
ATOM 763 O O . ILE A 1 94 ? 12.588 -2.424 -2.626 1.00 97.12 94 ILE A O 1
ATOM 767 N N . LEU A 1 95 ? 10.708 -3.269 -1.719 1.00 95.00 95 LEU A N 1
ATOM 768 C CA . LEU A 1 95 ? 10.369 -4.114 -2.870 1.00 95.00 95 LEU A CA 1
ATOM 769 C C . LEU A 1 95 ? 10.086 -3.293 -4.132 1.00 95.00 95 LEU A C 1
ATOM 771 O O . LEU A 1 95 ? 10.498 -3.699 -5.214 1.00 95.00 95 LEU A O 1
ATOM 775 N N . ILE A 1 96 ? 9.444 -2.131 -3.993 1.00 96.94 96 ILE A N 1
ATOM 776 C CA . ILE A 1 96 ? 9.215 -1.186 -5.097 1.00 96.94 96 ILE A CA 1
ATOM 777 C C . ILE A 1 96 ? 10.524 -0.513 -5.538 1.00 96.94 96 ILE A C 1
ATOM 779 O O . ILE A 1 96 ? 10.771 -0.330 -6.731 1.00 96.94 96 ILE A O 1
ATOM 783 N N . ALA A 1 97 ? 11.386 -0.150 -4.587 1.00 96.75 97 ALA A N 1
ATOM 784 C CA . ALA A 1 97 ? 12.615 0.584 -4.866 1.00 96.75 97 ALA A CA 1
ATOM 785 C C . ALA A 1 97 ? 13.628 -0.231 -5.687 1.00 96.75 97 ALA A C 1
ATOM 787 O O . ALA A 1 97 ? 14.328 0.331 -6.526 1.00 96.75 97 ALA A O 1
ATOM 788 N N . PHE A 1 98 ? 13.705 -1.550 -5.490 1.00 94.69 98 PHE A N 1
ATOM 789 C CA . PHE A 1 98 ? 14.677 -2.397 -6.189 1.00 94.69 98 PHE A CA 1
ATOM 790 C C . PHE A 1 98 ? 14.545 -2.387 -7.732 1.00 94.69 98 PHE A C 1
ATOM 792 O O . PHE A 1 98 ? 15.526 -2.045 -8.401 1.00 94.69 98 PHE A O 1
ATOM 799 N N . PRO A 1 99 ? 13.379 -2.704 -8.337 1.00 92.25 99 PRO A N 1
ATOM 800 C CA . PRO A 1 99 ? 13.201 -2.592 -9.784 1.00 92.25 99 PRO A CA 1
ATOM 801 C C . PRO A 1 99 ? 13.291 -1.136 -10.263 1.00 92.25 99 PRO A C 1
ATOM 803 O O . PRO A 1 99 ? 13.825 -0.894 -11.343 1.00 92.25 99 PRO A O 1
ATOM 806 N N . SER A 1 100 ? 12.847 -0.169 -9.448 1.00 95.81 100 SER A N 1
ATOM 807 C CA . SER A 1 100 ? 12.924 1.257 -9.782 1.00 95.81 100 SER A CA 1
ATOM 808 C C . SER A 1 100 ? 14.364 1.736 -9.966 1.00 95.81 100 SER A C 1
ATOM 810 O O . SER A 1 100 ? 14.664 2.375 -10.973 1.00 95.81 100 SER A O 1
ATOM 812 N N . PHE A 1 101 ? 15.269 1.417 -9.035 1.00 96.44 101 PHE A N 1
ATOM 813 C CA . PHE A 1 101 ? 16.674 1.808 -9.157 1.00 96.44 101 PHE A CA 1
ATOM 814 C C . PHE A 1 101 ? 17.368 1.084 -10.301 1.00 96.44 101 PHE A C 1
ATOM 816 O O . PHE A 1 101 ? 18.123 1.709 -11.038 1.00 96.44 101 PHE A O 1
ATOM 823 N N . LYS A 1 102 ? 17.089 -0.212 -10.491 1.00 94.19 102 LYS A N 1
ATOM 824 C CA . LYS A 1 102 ? 17.619 -0.960 -11.636 1.00 94.19 102 LYS A CA 1
ATOM 825 C C . LYS A 1 102 ? 17.263 -0.268 -12.955 1.00 94.19 102 LYS A C 1
ATOM 827 O O . LYS A 1 102 ? 18.142 -0.122 -13.793 1.00 94.19 102 LYS A O 1
ATOM 832 N N . LEU A 1 103 ? 16.006 0.143 -13.132 1.00 94.44 103 LEU A N 1
ATOM 833 C CA . LEU A 1 103 ? 15.564 0.814 -14.353 1.00 94.44 103 LEU A CA 1
ATOM 834 C C . LEU A 1 103 ? 16.239 2.177 -14.530 1.00 94.44 103 LEU A C 1
ATOM 836 O O . LEU A 1 103 ? 16.727 2.460 -15.617 1.00 94.44 103 LEU A O 1
ATOM 840 N N . LEU A 1 104 ? 16.325 2.982 -13.466 1.00 95.12 104 LEU A N 1
ATOM 841 C CA . LEU A 1 104 ? 16.973 4.296 -13.509 1.00 95.12 104 LEU A CA 1
ATOM 842 C C . LEU A 1 104 ? 18.408 4.208 -14.055 1.00 95.12 104 LEU A C 1
ATOM 844 O O . LEU A 1 104 ? 18.760 4.950 -14.962 1.00 95.12 104 LEU A O 1
ATOM 848 N N . TYR A 1 105 ? 19.203 3.254 -13.565 1.00 94.25 105 TYR A N 1
ATOM 849 C CA . TYR A 1 105 ? 20.583 3.057 -14.027 1.00 94.25 105 TYR A CA 1
ATOM 850 C C . TYR A 1 105 ? 20.710 2.452 -15.431 1.00 94.25 105 TYR A C 1
ATOM 852 O O . TYR A 1 105 ? 21.810 2.417 -15.967 1.00 94.25 105 TYR A O 1
ATOM 860 N N . LEU A 1 106 ? 19.629 1.917 -16.005 1.00 91.69 106 LEU A N 1
ATOM 861 C CA . LEU A 1 106 ? 19.605 1.453 -17.397 1.00 91.69 106 LEU A CA 1
ATOM 862 C C . LEU A 1 106 ? 19.186 2.561 -18.372 1.00 91.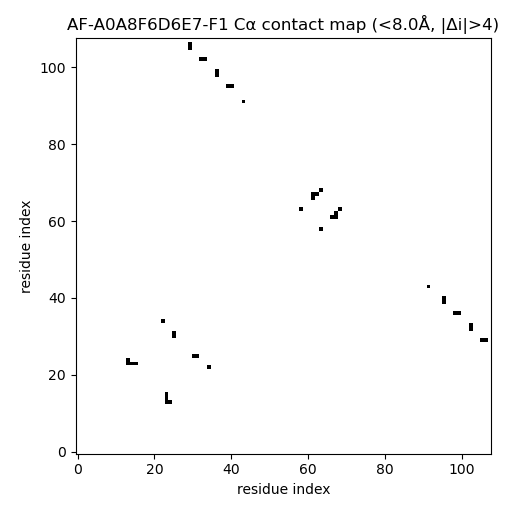69 106 LEU A C 1
ATOM 864 O O . LEU A 1 106 ? 19.318 2.383 -19.583 1.00 91.69 106 LEU A O 1
ATOM 868 N N . MET A 1 107 ? 18.611 3.650 -17.858 1.00 90.44 107 MET A N 1
ATOM 869 C CA . MET A 1 107 ? 18.148 4.789 -18.649 1.00 90.44 107 MET A CA 1
ATOM 870 C C . MET A 1 107 ? 19.206 5.891 -18.785 1.00 90.44 107 MET A C 1
ATOM 872 O O . MET A 1 107 ? 19.147 6.627 -19.770 1.00 90.44 107 MET A O 1
ATOM 876 N N . ASP A 1 108 ? 20.127 5.989 -17.821 1.00 84.81 108 ASP A N 1
ATOM 877 C CA . ASP A 1 108 ? 21.362 6.792 -17.892 1.00 84.81 108 ASP A CA 1
ATOM 878 C C . ASP A 1 108 ? 22.453 6.083 -18.717 1.00 84.81 108 ASP A C 1
ATOM 880 O O . ASP A 1 108 ? 23.157 6.778 -19.488 1.00 84.81 108 ASP A O 1
#

Organism: NCBI:txid1455713

InterPro domains:
  IPR011759 Cytochrome C oxidase subunit II, transmembrane domain [PF02790] (16-103)
  IPR011759 Cytochrome C oxidase subunit II, transmembrane domain [PS50999] (15-108)
  IPR036257 Cytochrome C oxidase subunit II, transmembrane domain superfamily [G3DSA:1.10.287.90] (2-108)
  IPR036257 Cytochrome C oxidase subunit II, transmembrane domain superfamily [SSF81464] (8-108)
  IPR045187 Cytochrome c/quinol oxidase subunit II [PTHR22888] (6-108)